Protein AF-A0A2P7S2K3-F1 (afdb_monomer)

Sequence (66 aa):
MTDISDRFVIVWLAADERQALRRLASVCRVDLEEAAAAVMRECLIATGYLEPEHGLDADTETAGSA

Secondary structure (DSSP, 8-state):
-------PPP----HHHHHHHHHHHHHHT--HHHHHHHHHHHHHHHTTSS--TT------------

Mean predicted aligned error: 10.94 Å

Structure (mmCIF, N/CA/C/O backbone):
data_AF-A0A2P7S2K3-F1
#
_entry.id   AF-A0A2P7S2K3-F1
#
loop_
_atom_site.group_PDB
_atom_site.id
_atom_site.type_symbol
_atom_site.label_atom_id
_atom_site.label_alt_id
_atom_site.label_comp_id
_atom_site.label_asym_id
_atom_site.label_entity_id
_atom_site.label_seq_id
_atom_site.pdbx_PDB_ins_code
_atom_site.Cartn_x
_atom_site.Cartn_y
_atom_site.Cartn_z
_atom_site.occupancy
_atom_site.B_iso_or_equiv
_atom_site.auth_seq_id
_atom_site.auth_comp_id
_atom_site.auth_asym_id
_atom_site.auth_atom_id
_atom_site.pdbx_PDB_model_num
ATOM 1 N N . MET A 1 1 ? 23.661 -4.949 19.680 1.00 49.03 1 MET A N 1
ATOM 2 C CA . MET A 1 1 ? 22.988 -6.242 19.900 1.00 49.03 1 MET A CA 1
ATOM 3 C C . MET A 1 1 ? 21.497 -6.022 19.733 1.00 49.03 1 MET A C 1
ATOM 5 O O . MET A 1 1 ? 20.805 -5.789 20.710 1.00 49.03 1 MET A O 1
ATOM 9 N N . THR A 1 2 ? 21.053 -6.054 18.480 1.00 43.78 2 THR A N 1
ATOM 10 C CA . THR A 1 2 ? 19.662 -6.289 18.092 1.00 43.78 2 THR A CA 1
ATOM 11 C C . THR A 1 2 ? 19.801 -7.131 16.840 1.00 43.78 2 THR A C 1
ATOM 13 O O . THR A 1 2 ? 20.321 -6.653 15.834 1.00 43.78 2 THR A O 1
ATOM 16 N N . ASP A 1 3 ? 19.505 -8.418 16.957 1.00 52.19 3 ASP A N 1
ATOM 17 C CA . ASP A 1 3 ? 19.427 -9.307 15.808 1.00 52.19 3 ASP A CA 1
ATOM 18 C C . ASP A 1 3 ? 18.192 -8.871 15.019 1.00 52.19 3 ASP A C 1
ATOM 20 O O . ASP A 1 3 ? 17.073 -9.311 15.276 1.00 52.19 3 ASP A O 1
ATOM 24 N N . ILE A 1 4 ? 18.381 -7.904 14.120 1.00 54.06 4 ILE A N 1
ATOM 25 C CA . ILE A 1 4 ? 17.424 -7.636 13.055 1.00 54.06 4 ILE A CA 1
ATOM 26 C C . ILE A 1 4 ? 17.654 -8.776 12.073 1.00 54.06 4 ILE A C 1
ATOM 28 O O . ILE A 1 4 ? 18.337 -8.635 11.063 1.00 54.06 4 ILE A O 1
ATOM 32 N N . SER A 1 5 ? 17.166 -9.961 12.439 1.00 54.78 5 SER A N 1
ATOM 33 C CA . SER A 1 5 ? 16.821 -10.967 11.454 1.00 54.78 5 SER A CA 1
ATOM 34 C C . SER A 1 5 ? 15.862 -10.260 10.503 1.00 54.78 5 SER A C 1
ATOM 36 O O . SER A 1 5 ? 14.688 -10.094 10.833 1.00 54.78 5 SER A O 1
ATOM 38 N N . ASP A 1 6 ? 16.381 -9.767 9.383 1.00 61.66 6 ASP A N 1
ATOM 39 C CA . ASP A 1 6 ? 15.608 -9.201 8.288 1.00 61.66 6 ASP A CA 1
ATOM 40 C C . ASP A 1 6 ? 14.756 -10.346 7.729 1.00 61.66 6 ASP A C 1
ATOM 42 O O . ASP A 1 6 ? 15.176 -11.159 6.901 1.00 61.66 6 ASP A O 1
ATOM 46 N N . ARG A 1 7 ? 13.608 -10.567 8.376 1.00 74.19 7 ARG A N 1
ATOM 47 C CA . ARG A 1 7 ? 12.719 -11.674 8.060 1.00 74.19 7 ARG A CA 1
ATOM 48 C C . ARG A 1 7 ? 11.863 -11.222 6.902 1.00 74.19 7 ARG A C 1
ATOM 50 O O . ARG A 1 7 ? 10.806 -10.627 7.090 1.00 74.19 7 ARG A O 1
ATOM 57 N N . PHE A 1 8 ? 12.330 -11.547 5.706 1.00 75.62 8 PHE A N 1
ATOM 58 C CA . PHE A 1 8 ? 11.547 -11.401 4.494 1.00 75.62 8 PHE A CA 1
ATOM 59 C C . PHE A 1 8 ? 10.244 -12.195 4.609 1.00 75.62 8 PHE A C 1
ATOM 61 O O . PHE A 1 8 ? 10.242 -13.396 4.896 1.00 75.62 8 PHE A O 1
ATOM 68 N N . VAL A 1 9 ? 9.129 -11.518 4.345 1.00 82.31 9 VAL A N 1
ATOM 69 C CA . VA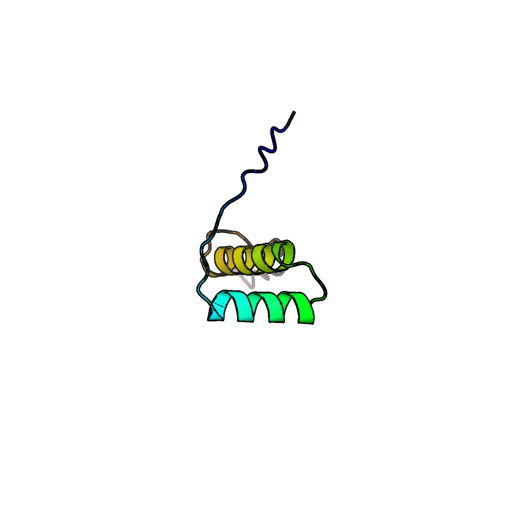L A 1 9 ? 7.826 -12.151 4.148 1.00 82.31 9 VAL A CA 1
ATOM 70 C C . VAL A 1 9 ? 7.578 -12.229 2.648 1.00 82.31 9 VAL A C 1
ATOM 72 O O . VAL A 1 9 ? 7.523 -11.212 1.963 1.00 82.31 9 VAL A O 1
ATOM 75 N N . ILE A 1 10 ? 7.434 -13.447 2.123 1.00 88.38 10 ILE A N 1
ATOM 76 C CA . ILE A 1 10 ? 7.086 -13.661 0.715 1.00 88.38 10 ILE A CA 1
ATOM 77 C C . ILE A 1 10 ? 5.564 -13.652 0.589 1.00 88.38 10 ILE A C 1
ATOM 79 O O . ILE A 1 10 ? 4.884 -14.473 1.204 1.00 88.38 10 ILE A O 1
ATOM 83 N N . VAL A 1 11 ? 5.040 -12.754 -0.245 1.00 88.00 11 VAL A N 1
ATOM 84 C CA . VAL A 1 11 ? 3.605 -12.637 -0.528 1.00 88.00 11 VAL A CA 1
ATOM 85 C C . VAL A 1 11 ? 3.344 -12.979 -1.991 1.00 88.00 11 VAL A C 1
ATOM 87 O O . VAL A 1 11 ? 4.037 -12.504 -2.893 1.00 88.00 11 VAL A O 1
ATOM 90 N N . TRP A 1 12 ? 2.333 -13.809 -2.235 1.00 94.12 12 TRP A N 1
ATOM 91 C CA . TRP A 1 12 ? 1.878 -14.138 -3.582 1.00 94.12 12 TRP A CA 1
ATOM 92 C C . TRP A 1 12 ? 0.737 -13.207 -3.969 1.00 94.12 12 TRP A C 1
ATOM 94 O O . TRP A 1 12 ? -0.321 -13.248 -3.354 1.00 94.12 12 TRP A O 1
ATOM 104 N N . LEU A 1 13 ? 0.970 -12.390 -4.994 1.00 94.06 13 LEU A N 1
ATOM 105 C CA . LEU A 1 13 ? -0.006 -11.440 -5.520 1.00 94.06 13 LEU A CA 1
ATOM 106 C C . LEU A 1 13 ? -0.588 -11.929 -6.849 1.00 94.06 13 LEU A C 1
ATOM 108 O O . LEU A 1 13 ? 0.140 -12.428 -7.723 1.00 94.06 13 LEU A O 1
ATOM 112 N N . A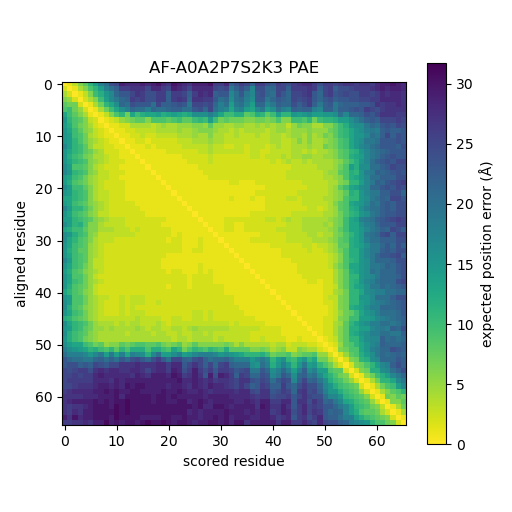LA A 1 14 ? -1.885 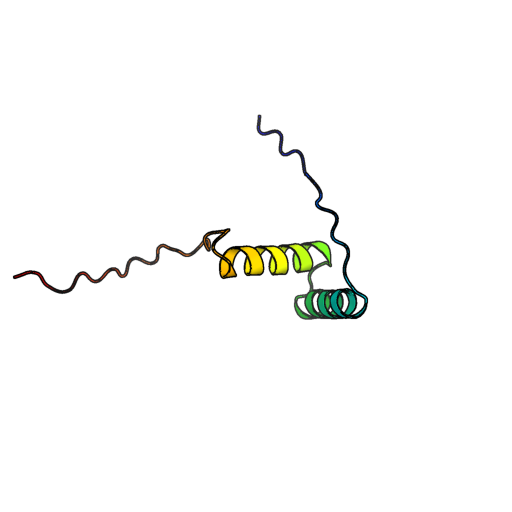-11.712 -7.032 1.00 97.38 14 ALA A N 1
ATOM 113 C CA . ALA A 1 14 ? -2.566 -11.885 -8.303 1.00 97.38 14 ALA A CA 1
ATOM 114 C C . ALA A 1 14 ? -2.007 -10.929 -9.381 1.00 97.38 14 ALA A C 1
ATOM 116 O O . ALA A 1 14 ? -1.192 -10.032 -9.136 1.00 97.38 14 ALA A O 1
ATOM 117 N N . ALA A 1 15 ? -2.356 -11.172 -10.647 1.00 96.88 15 ALA A N 1
ATOM 118 C CA . ALA A 1 15 ? -1.804 -10.401 -11.765 1.00 96.88 15 ALA A CA 1
ATOM 119 C C . ALA A 1 15 ? -2.202 -8.914 -11.718 1.00 96.88 15 ALA A C 1
ATOM 121 O O . ALA A 1 15 ? -1.368 -8.047 -11.983 1.00 96.88 15 ALA A O 1
ATOM 122 N N . ASP A 1 16 ? -3.449 -8.641 -11.354 1.00 98.25 16 ASP A N 1
ATOM 123 C CA . ASP A 1 16 ? -4.025 -7.313 -11.158 1.00 98.25 16 ASP A CA 1
ATOM 124 C C . ASP A 1 16 ? -3.430 -6.598 -9.939 1.00 98.25 16 ASP A C 1
ATOM 126 O O . ASP A 1 16 ? -3.008 -5.449 -10.066 1.00 98.25 16 ASP A O 1
ATOM 130 N N . GLU A 1 17 ? -3.275 -7.287 -8.807 1.00 97.25 17 GLU A N 1
ATOM 131 C CA . GLU A 1 17 ? -2.613 -6.758 -7.605 1.00 97.25 17 GLU A CA 1
ATOM 132 C C . GLU A 1 17 ? -1.168 -6.327 -7.900 1.00 97.25 17 GLU A C 1
ATOM 134 O O . GLU A 1 17 ? -0.759 -5.213 -7.568 1.00 97.25 17 GLU A O 1
ATOM 139 N N . ARG A 1 18 ? -0.398 -7.156 -8.625 1.00 96.62 18 ARG A N 1
ATOM 140 C CA . ARG A 1 18 ? 0.967 -6.794 -9.060 1.00 96.62 18 ARG A CA 1
ATOM 141 C C . ARG A 1 18 ? 0.978 -5.583 -9.983 1.00 96.62 18 ARG A C 1
ATOM 143 O O . ARG A 1 18 ? 1.908 -4.777 -9.929 1.00 96.62 18 ARG A O 1
ATOM 150 N N . GLN A 1 19 ? -0.012 -5.459 -10.864 1.00 98.00 19 GLN A N 1
ATOM 151 C CA . GLN A 1 19 ? -0.110 -4.306 -11.750 1.00 98.00 19 GLN A CA 1
ATOM 152 C C . GLN A 1 19 ? -0.463 -3.034 -10.972 1.00 98.00 19 GLN A C 1
ATOM 154 O O . GLN A 1 19 ? 0.139 -1.990 -11.227 1.00 98.00 19 GLN A O 1
ATOM 159 N N . ALA A 1 20 ? -1.395 -3.117 -10.022 1.00 97.81 20 ALA A N 1
ATOM 160 C CA . ALA A 1 20 ? -1.761 -2.012 -9.144 1.00 97.81 20 ALA A CA 1
ATOM 161 C C . ALA A 1 20 ? -0.561 -1.545 -8.308 1.00 97.81 20 ALA A C 1
ATOM 163 O O . ALA A 1 20 ? -0.252 -0.354 -8.305 1.00 97.81 20 ALA A O 1
ATOM 164 N N . LEU A 1 21 ? 0.186 -2.478 -7.709 1.00 97.25 21 LEU A N 1
ATOM 165 C CA . LEU A 1 21 ? 1.375 -2.171 -6.915 1.00 97.25 21 LEU A CA 1
ATOM 166 C C . LEU A 1 21 ? 2.470 -1.478 -7.743 1.00 97.25 21 LEU A C 1
ATOM 168 O O . LEU A 1 21 ? 3.046 -0.485 -7.308 1.00 97.25 21 LEU A O 1
ATOM 172 N N . ARG A 1 22 ? 2.716 -1.931 -8.982 1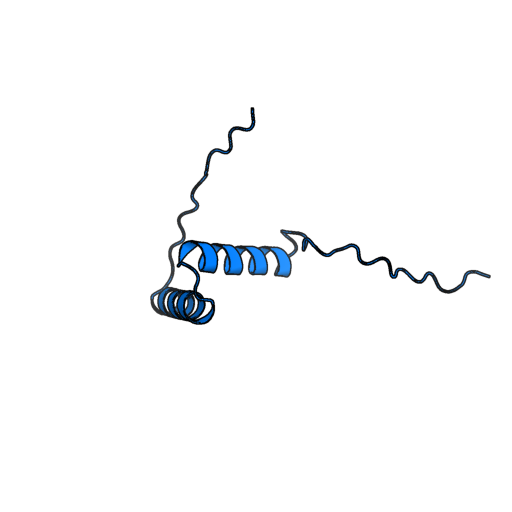.00 97.62 22 ARG A N 1
ATOM 173 C CA . ARG A 1 22 ? 3.662 -1.260 -9.895 1.00 97.62 22 ARG A CA 1
ATOM 174 C C . ARG A 1 22 ? 3.228 0.158 -10.259 1.00 97.62 22 ARG A C 1
ATOM 176 O O . ARG A 1 22 ? 4.077 1.038 -10.386 1.00 97.62 22 ARG A O 1
ATOM 183 N N . ARG A 1 23 ? 1.924 0.386 -10.451 1.00 98.25 23 ARG A N 1
ATOM 184 C CA . ARG A 1 23 ? 1.393 1.735 -10.701 1.00 98.25 23 ARG A CA 1
ATOM 185 C C . ARG A 1 23 ? 1.611 2.629 -9.485 1.00 98.25 23 ARG A C 1
ATOM 187 O O . ARG A 1 23 ? 2.070 3.750 -9.668 1.00 98.25 23 ARG A O 1
ATOM 194 N N . LEU A 1 24 ? 1.348 2.126 -8.278 1.00 97.56 24 LEU A N 1
ATOM 195 C CA . LEU A 1 24 ? 1.593 2.856 -7.033 1.00 97.56 24 LEU A CA 1
ATOM 196 C C . LEU A 1 24 ? 3.070 3.249 -6.897 1.00 97.56 24 LEU A C 1
ATOM 198 O O . LEU A 1 24 ? 3.363 4.433 -6.765 1.00 97.56 24 LEU A O 1
ATOM 202 N N . ALA A 1 25 ? 3.987 2.285 -7.036 1.00 98.06 25 ALA A N 1
ATOM 203 C CA . ALA A 1 25 ? 5.430 2.532 -6.994 1.00 98.06 25 ALA A CA 1
ATOM 204 C C . ALA A 1 25 ? 5.850 3.624 -7.995 1.00 98.06 25 ALA A C 1
ATOM 206 O O . ALA A 1 25 ? 6.540 4.581 -7.648 1.00 98.06 25 ALA A O 1
ATOM 207 N N . SER A 1 26 ? 5.337 3.547 -9.230 1.00 97.94 26 SER A N 1
ATOM 208 C CA . SER A 1 26 ? 5.609 4.548 -10.264 1.00 97.94 26 SER A CA 1
ATOM 209 C C . SER A 1 26 ? 5.061 5.939 -9.933 1.00 97.94 26 SER A C 1
ATOM 211 O O . SER A 1 26 ? 5.721 6.927 -10.251 1.00 97.94 26 SER A O 1
ATOM 213 N N . VAL A 1 27 ? 3.860 6.039 -9.356 1.00 97.94 27 VAL A N 1
ATOM 214 C CA . VAL A 1 27 ? 3.232 7.322 -8.995 1.00 97.94 27 VAL A CA 1
ATOM 215 C C . VAL A 1 27 ? 3.978 7.973 -7.833 1.00 97.94 27 VAL A C 1
ATOM 217 O O . VAL A 1 27 ? 4.277 9.164 -7.886 1.00 97.94 27 VAL A O 1
ATOM 220 N N . CYS A 1 28 ? 4.328 7.181 -6.822 1.00 96.31 28 CYS A N 1
ATOM 221 C CA . CYS A 1 28 ? 5.041 7.633 -5.632 1.00 96.31 28 CYS A CA 1
ATOM 222 C C . CYS A 1 28 ? 6.551 7.821 -5.862 1.00 96.31 28 CYS A C 1
ATOM 224 O O . CYS A 1 28 ? 7.214 8.408 -5.015 1.00 96.31 28 CYS A O 1
ATOM 226 N N . ARG A 1 29 ? 7.086 7.382 -7.014 1.00 97.69 29 ARG A N 1
ATOM 227 C CA . ARG A 1 29 ? 8.524 7.393 -7.352 1.00 97.69 29 ARG A CA 1
ATOM 228 C C . ARG A 1 29 ? 9.387 6.633 -6.339 1.00 97.69 29 ARG A C 1
ATOM 230 O O . ARG A 1 29 ? 10.511 7.039 -6.058 1.00 97.69 29 ARG A O 1
ATOM 237 N N . VAL A 1 30 ? 8.854 5.527 -5.839 1.00 97.19 30 VAL A N 1
ATOM 238 C CA . VAL A 1 30 ? 9.521 4.604 -4.914 1.00 97.19 30 VAL A CA 1
ATOM 239 C C . VAL A 1 30 ? 9.739 3.258 -5.598 1.00 97.19 30 VAL A C 1
ATOM 241 O O . VAL A 1 30 ? 9.183 2.999 -6.673 1.00 97.19 30 VAL A O 1
ATOM 244 N N . ASP A 1 31 ? 10.557 2.396 -5.004 1.00 96.69 31 ASP A N 1
ATOM 245 C CA . ASP A 1 31 ? 10.694 1.031 -5.499 1.00 96.69 31 ASP A CA 1
ATOM 246 C C . ASP A 1 31 ? 9.478 0.155 -5.127 1.00 96.69 31 ASP A C 1
ATOM 248 O O . ASP A 1 31 ? 8.527 0.574 -4.460 1.00 96.69 31 ASP A O 1
ATOM 252 N N . LEU A 1 32 ? 9.462 -1.075 -5.645 1.00 93.81 32 LEU A N 1
ATOM 253 C CA . LEU A 1 32 ? 8.337 -1.985 -5.437 1.00 93.81 32 LEU A CA 1
ATOM 254 C C . LEU A 1 32 ? 8.244 -2.478 -3.985 1.00 93.81 32 LEU A C 1
ATOM 256 O O . LEU A 1 32 ? 7.147 -2.798 -3.530 1.00 93.81 32 LEU A O 1
ATOM 260 N N . GLU A 1 33 ? 9.377 -2.562 -3.288 1.00 92.50 33 GLU A N 1
ATOM 261 C CA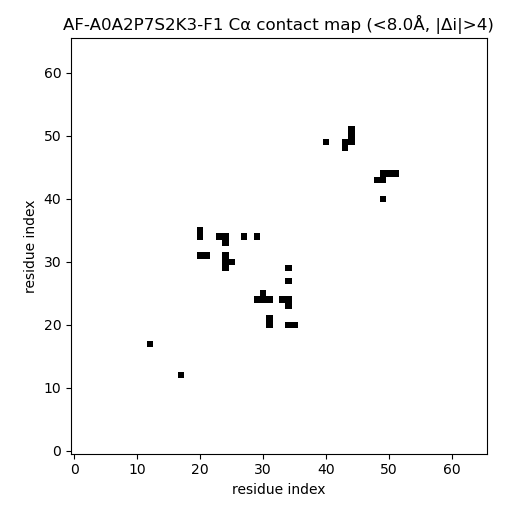 . GLU A 1 33 ? 9.462 -3.038 -1.910 1.00 92.50 33 GLU A CA 1
ATOM 262 C C . GLU A 1 33 ? 8.906 -1.985 -0.953 1.00 92.5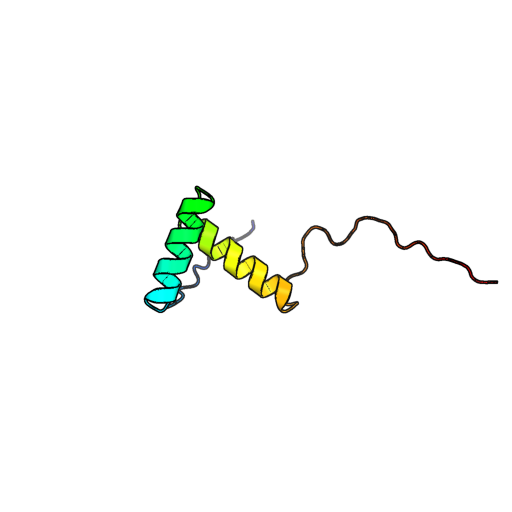0 33 GLU A C 1
ATOM 264 O O . GLU A 1 33 ? 8.031 -2.289 -0.146 1.00 92.50 33 GLU A O 1
ATOM 269 N N . GLU A 1 34 ? 9.312 -0.729 -1.120 1.00 94.00 34 GLU A N 1
ATOM 270 C CA . GLU A 1 34 ? 8.815 0.411 -0.360 1.00 94.00 34 GLU A CA 1
ATOM 271 C C . GLU A 1 34 ? 7.309 0.612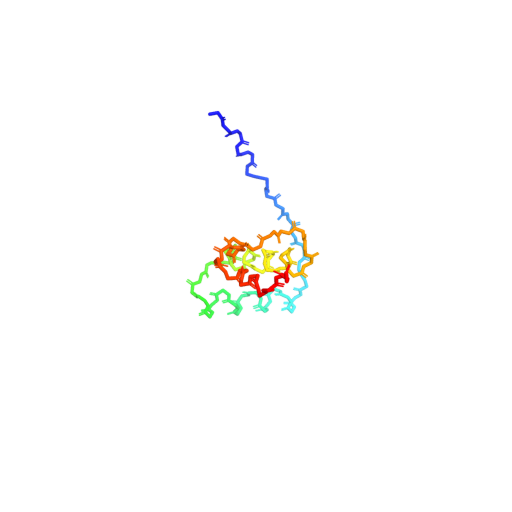 -0.579 1.00 94.00 34 GLU A C 1
ATOM 273 O O . GLU A 1 34 ? 6.556 0.780 0.383 1.00 94.00 34 GLU A O 1
ATOM 278 N N . ALA A 1 35 ? 6.830 0.498 -1.823 1.00 96.06 35 ALA A N 1
ATOM 279 C CA . ALA A 1 35 ? 5.396 0.542 -2.110 1.00 96.06 35 ALA A CA 1
ATOM 280 C C . ALA A 1 35 ? 4.628 -0.604 -1.425 1.00 96.06 35 ALA A C 1
ATOM 282 O O . ALA A 1 35 ? 3.535 -0.386 -0.898 1.00 96.06 35 ALA A O 1
ATOM 283 N N . ALA A 1 36 ? 5.179 -1.824 -1.418 1.00 94.50 36 ALA A N 1
ATOM 284 C CA . ALA A 1 36 ? 4.556 -2.972 -0.759 1.00 94.50 36 ALA A CA 1
ATOM 285 C C . ALA A 1 36 ? 4.528 -2.799 0.763 1.00 94.50 36 ALA A C 1
ATOM 287 O O . ALA A 1 36 ? 3.499 -3.046 1.393 1.00 94.50 36 ALA A O 1
ATOM 288 N N . ALA A 1 37 ? 5.634 -2.331 1.343 1.00 92.88 37 ALA A N 1
ATOM 289 C CA . ALA A 1 37 ? 5.750 -2.050 2.765 1.00 92.88 37 ALA A CA 1
ATOM 290 C C . ALA A 1 37 ? 4.755 -0.968 3.204 1.00 92.88 37 ALA A C 1
ATOM 292 O O . ALA A 1 37 ? 4.102 -1.129 4.234 1.00 92.88 37 ALA A O 1
ATOM 293 N N . ALA A 1 38 ? 4.579 0.087 2.403 1.00 93.62 38 ALA A N 1
ATOM 294 C CA . ALA A 1 38 ? 3.592 1.130 2.662 1.00 93.62 38 ALA A CA 1
ATOM 295 C C . ALA A 1 38 ? 2.163 0.568 2.676 1.00 93.62 38 ALA A C 1
ATOM 297 O O . ALA A 1 38 ? 1.437 0.766 3.646 1.00 93.62 38 ALA A O 1
ATOM 298 N N . VAL A 1 39 ? 1.772 -0.206 1.657 1.00 94.81 39 VAL A N 1
ATOM 299 C CA . VAL A 1 39 ? 0.436 -0.832 1.606 1.00 94.81 39 VAL A CA 1
ATOM 300 C C . VAL A 1 39 ? 0.215 -1.784 2.784 1.00 94.81 39 VAL A C 1
ATOM 302 O O . VAL A 1 39 ? -0.855 -1.776 3.392 1.00 94.81 39 VAL A O 1
ATOM 305 N N . MET A 1 40 ? 1.222 -2.590 3.133 1.00 94.25 40 MET A N 1
ATOM 306 C CA . MET A 1 40 ? 1.146 -3.503 4.273 1.00 94.25 40 MET A CA 1
ATOM 307 C C . MET A 1 40 ? 0.975 -2.732 5.587 1.00 94.25 40 MET A C 1
ATOM 309 O O . MET A 1 40 ? 0.128 -3.096 6.400 1.00 94.25 40 MET A O 1
ATOM 313 N N . ARG A 1 41 ? 1.737 -1.649 5.781 1.00 93.38 41 ARG A N 1
ATOM 314 C CA . ARG A 1 41 ? 1.640 -0.776 6.957 1.00 93.38 41 ARG A CA 1
ATOM 315 C C . ARG A 1 41 ? 0.243 -0.176 7.084 1.00 93.38 41 ARG A C 1
ATOM 317 O O . ARG A 1 41 ? -0.365 -0.313 8.140 1.00 93.38 41 ARG A O 1
ATOM 324 N N . GLU A 1 42 ? -0.284 0.409 6.013 1.00 94.25 42 GLU A N 1
ATOM 325 C CA . GLU A 1 42 ? -1.633 0.987 6.003 1.00 94.25 42 GLU A CA 1
ATOM 326 C C . GLU A 1 42 ? -2.710 -0.065 6.305 1.00 94.25 42 GLU A C 1
ATOM 328 O O . GLU A 1 42 ? -3.634 0.193 7.071 1.00 94.25 42 GLU A O 1
ATOM 333 N N . CYS A 1 43 ? -2.573 -1.282 5.769 1.00 94.12 43 CYS A N 1
ATOM 334 C CA . CYS A 1 43 ? -3.484 -2.387 6.069 1.00 94.12 43 CYS A CA 1
ATOM 335 C C . CYS A 1 43 ? -3.454 -2.765 7.558 1.00 94.12 43 CYS A C 1
ATOM 337 O O . CYS A 1 43 ? -4.505 -2.917 8.183 1.00 94.12 43 CYS A O 1
ATOM 339 N N . LEU A 1 44 ? -2.259 -2.880 8.146 1.00 95.06 44 LEU A N 1
ATOM 340 C CA . LEU A 1 44 ? -2.095 -3.193 9.567 1.00 95.06 44 LEU A CA 1
ATOM 341 C C . LEU A 1 44 ? -2.661 -2.087 10.466 1.00 95.06 44 LEU A C 1
ATOM 343 O O . LEU A 1 44 ? -3.286 -2.396 11.479 1.00 95.06 44 LEU A O 1
ATOM 347 N N . ILE A 1 45 ? -2.508 -0.821 10.071 1.00 94.75 45 ILE A N 1
ATOM 348 C CA . ILE A 1 45 ? -3.107 0.317 10.780 1.00 94.75 45 ILE A CA 1
ATOM 349 C C . ILE A 1 45 ? -4.631 0.265 10.688 1.00 94.75 45 ILE A C 1
ATOM 351 O O . ILE A 1 45 ? -5.316 0.290 11.709 1.00 94.75 45 ILE A O 1
ATOM 355 N N . ALA A 1 46 ? -5.176 0.116 9.480 1.00 93.81 46 ALA A N 1
ATOM 356 C CA . ALA A 1 46 ? -6.619 0.077 9.248 1.00 93.81 46 ALA A CA 1
ATOM 357 C C . ALA A 1 46 ? -7.319 -1.084 9.976 1.00 93.81 46 ALA A C 1
ATOM 359 O O . ALA A 1 46 ? -8.505 -1.002 10.291 1.00 93.81 46 ALA A O 1
ATOM 360 N N . THR A 1 47 ? -6.590 -2.166 10.245 1.00 96.38 47 THR A N 1
ATOM 361 C CA . THR A 1 47 ? -7.088 -3.345 10.963 1.00 96.38 47 THR A CA 1
ATOM 362 C C . THR A 1 47 ? -6.797 -3.315 12.467 1.00 96.38 47 THR A C 1
ATOM 364 O O . THR A 1 47 ? -7.235 -4.214 13.182 1.00 96.38 47 THR A O 1
ATOM 367 N N . GLY A 1 48 ? -6.096 -2.288 12.964 1.00 94.25 48 GLY A N 1
ATOM 368 C CA . GLY A 1 48 ? -5.747 -2.127 14.379 1.00 94.25 48 GLY A CA 1
ATOM 369 C C . GLY A 1 48 ? -4.614 -3.036 14.869 1.00 94.25 48 GLY A C 1
ATOM 370 O O . GLY A 1 48 ? -4.384 -3.123 16.071 1.00 94.25 48 GLY A O 1
ATOM 371 N N . TYR A 1 49 ? -3.904 -3.719 13.964 1.00 93.19 49 TYR A N 1
ATOM 372 C CA . TYR A 1 49 ? -2.725 -4.532 14.297 1.00 93.19 49 TYR A CA 1
ATOM 373 C C . TYR A 1 49 ? -1.434 -3.709 14.390 1.00 93.19 49 TYR A C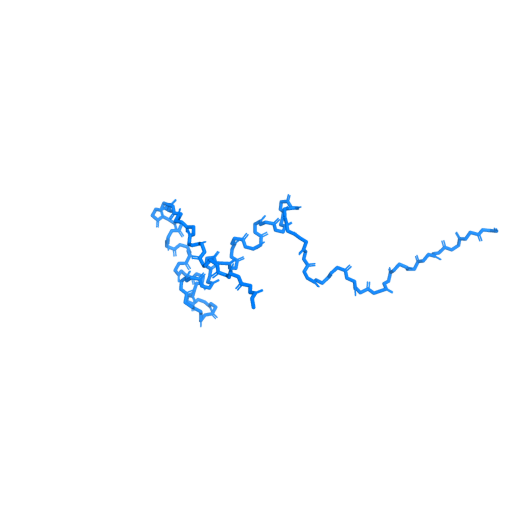 1
ATOM 375 O O . TYR A 1 49 ? -0.414 -4.221 14.851 1.00 93.19 49 TYR A O 1
ATOM 383 N N . LEU A 1 50 ? -1.470 -2.452 13.949 1.00 92.19 50 LEU A N 1
ATOM 384 C CA . LEU A 1 50 ? -0.393 -1.484 14.099 1.00 92.19 50 LEU A CA 1
ATOM 385 C C . LEU A 1 50 ? -0.989 -0.134 14.503 1.00 92.19 50 LEU A C 1
ATOM 387 O O . LEU A 1 50 ? -1.969 0.311 13.914 1.00 92.19 50 LEU A O 1
ATOM 391 N N . GLU A 1 51 ? -0.409 0.528 15.499 1.00 89.75 51 GLU A N 1
ATOM 392 C CA . GLU A 1 51 ? -0.821 1.886 15.855 1.00 89.75 51 GLU A CA 1
ATOM 393 C C . GLU A 1 51 ? -0.166 2.897 14.898 1.00 89.75 51 GLU A C 1
ATOM 395 O O . GLU A 1 51 ? 1.017 2.751 14.571 1.00 89.75 51 GLU A O 1
ATOM 400 N N . PRO A 1 52 ? -0.896 3.921 14.420 1.00 83.62 52 PRO A N 1
ATOM 401 C CA . PRO A 1 52 ? -0.293 4.979 13.623 1.00 83.62 52 PRO A CA 1
ATOM 402 C C . PRO A 1 52 ? 0.704 5.768 14.481 1.00 83.62 52 PRO A C 1
ATOM 404 O O . PRO A 1 52 ? 0.411 6.131 15.617 1.00 83.62 52 PRO A O 1
ATOM 407 N N . GLU A 1 53 ? 1.866 6.103 13.919 1.00 71.44 53 GLU A N 1
ATOM 408 C CA . GLU A 1 53 ? 2.939 6.813 14.641 1.00 71.44 53 GLU A CA 1
ATOM 409 C C . GLU A 1 53 ? 2.542 8.236 15.109 1.00 71.44 53 GLU A C 1
ATOM 411 O O . GLU A 1 53 ? 3.255 8.845 15.899 1.00 71.44 53 GLU A O 1
ATOM 416 N N . HIS A 1 54 ? 1.383 8.757 14.680 1.00 57.72 54 HIS A N 1
ATOM 417 C CA . HIS A 1 54 ? 0.854 10.083 15.034 1.00 57.72 54 HIS A CA 1
ATOM 418 C C . HIS A 1 54 ? -0.398 10.015 15.931 1.00 57.72 54 HIS A C 1
ATOM 420 O O . HIS A 1 54 ? -1.404 10.670 15.673 1.00 57.72 54 HIS A O 1
ATOM 426 N N . GLY A 1 55 ? -0.340 9.212 16.995 1.00 48.44 55 GLY A N 1
ATOM 427 C CA . GLY A 1 55 ? -1.406 9.070 17.995 1.00 48.44 55 GLY A CA 1
ATOM 428 C C . GLY A 1 55 ? -1.293 9.975 19.230 1.00 48.44 55 GLY A C 1
ATOM 429 O O . GLY A 1 55 ? -1.875 9.636 20.253 1.00 48.44 55 GLY A O 1
ATOM 430 N N . LEU A 1 56 ? -0.534 11.076 19.186 1.00 49.88 56 LEU A N 1
ATOM 431 C CA . LEU A 1 56 ? -0.458 12.068 20.270 1.00 49.88 56 LEU A CA 1
ATOM 432 C C . LEU A 1 56 ? -0.235 13.474 19.689 1.00 49.88 56 LEU A C 1
ATOM 434 O O . LEU A 1 56 ? 0.855 14.028 19.817 1.00 49.88 56 LEU A O 1
ATOM 438 N N . ASP A 1 57 ? -1.257 14.052 19.056 1.00 43.78 57 ASP A N 1
ATOM 439 C CA . ASP A 1 57 ? -1.426 15.501 19.178 1.00 43.78 57 ASP A CA 1
ATOM 440 C C . ASP A 1 57 ? -2.434 15.758 20.297 1.00 43.78 57 ASP A C 1
ATOM 442 O O . ASP A 1 57 ? -3.469 15.096 20.419 1.00 43.78 57 ASP A O 1
ATOM 446 N N . ALA A 1 58 ? -2.020 16.625 21.201 1.00 48.97 58 ALA A N 1
ATOM 447 C CA . ALA A 1 58 ? -2.478 16.724 22.568 1.00 48.97 58 ALA A CA 1
ATOM 448 C C . ALA A 1 58 ? -3.759 17.558 22.695 1.00 48.97 58 ALA A C 1
ATOM 450 O O . ALA A 1 58 ? -3.761 18.550 23.410 1.00 48.97 58 ALA A O 1
ATOM 451 N N . ASP A 1 59 ? -4.852 17.127 22.067 1.00 49.97 59 ASP A N 1
ATOM 452 C CA . ASP A 1 59 ? -6.167 17.767 22.211 1.00 49.97 59 ASP A CA 1
ATOM 453 C C . ASP A 1 59 ? -7.212 16.796 22.783 1.00 49.97 59 ASP A C 1
ATOM 455 O O . ASP A 1 59 ? -8.310 16.617 22.261 1.00 49.97 59 ASP A O 1
ATOM 459 N N . THR A 1 60 ? -6.913 16.192 23.936 1.00 49.28 60 THR A N 1
ATOM 460 C CA . THR A 1 60 ? -7.988 15.889 24.893 1.00 49.28 60 THR A CA 1
ATOM 461 C C . THR A 1 60 ? -8.291 17.149 25.692 1.00 49.28 60 THR A C 1
ATOM 463 O O . THR A 1 60 ? -7.905 17.284 26.855 1.00 49.28 60 THR A O 1
ATOM 466 N N . GLU A 1 61 ? -9.005 18.073 25.050 1.00 50.00 61 GLU A N 1
ATOM 467 C CA . GLU A 1 61 ? -9.863 19.039 25.726 1.00 50.00 61 GLU A CA 1
ATOM 468 C C . GLU A 1 61 ? -10.835 18.246 26.618 1.00 50.00 61 GLU A C 1
ATOM 470 O O . GLU A 1 61 ? -11.863 17.742 26.172 1.00 50.00 61 GLU A O 1
ATOM 475 N N . THR A 1 62 ? -10.497 18.072 27.899 1.00 50.31 62 THR A N 1
ATOM 476 C CA . THR A 1 62 ? -11.489 17.645 28.891 1.00 50.31 62 THR A CA 1
ATOM 477 C C . THR A 1 62 ? -12.309 18.870 29.259 1.00 50.31 62 THR A C 1
ATOM 479 O O . THR A 1 62 ? -11.989 19.613 30.189 1.00 50.31 62 THR A O 1
ATOM 482 N N . ALA A 1 63 ? -13.370 19.092 28.490 1.00 50.53 63 ALA A N 1
ATOM 483 C CA . ALA A 1 63 ? -14.462 19.953 28.889 1.00 50.53 63 ALA A CA 1
ATOM 484 C C . ALA A 1 63 ? -15.066 19.431 30.205 1.00 50.53 63 ALA A C 1
ATOM 486 O O . ALA A 1 63 ? -15.538 18.301 30.264 1.00 50.53 63 ALA A O 1
ATOM 487 N N . GLY A 1 64 ? -15.047 20.276 31.239 1.00 44.50 64 GLY A N 1
ATOM 488 C CA . GLY A 1 64 ? -15.994 20.294 32.356 1.00 44.50 64 GLY A CA 1
ATOM 489 C C . GLY A 1 64 ? -16.168 19.015 33.186 1.00 44.50 64 GLY A C 1
ATOM 490 O O . GLY A 1 64 ? -16.793 18.040 32.779 1.00 44.50 64 GLY A O 1
ATOM 491 N N . SER A 1 65 ? -15.810 19.095 34.462 1.00 39.94 65 SER A N 1
ATOM 492 C CA . SER A 1 65 ? -16.628 18.464 35.497 1.00 39.94 65 SER A CA 1
ATOM 493 C C . SER A 1 65 ? -16.800 19.437 36.654 1.00 39.94 65 SER A C 1
ATOM 495 O O . SER A 1 65 ? -15.872 20.161 37.011 1.00 39.94 65 SER A O 1
ATOM 497 N N . ALA A 1 66 ? -18.058 19.499 37.079 1.00 48.25 66 ALA A N 1
ATOM 498 C CA . ALA A 1 66 ? -18.690 20.455 37.975 1.00 48.25 66 ALA A CA 1
ATOM 499 C C . ALA A 1 66 ? -18.146 20.448 39.409 1.00 48.25 66 ALA A C 1
ATOM 501 O O . ALA A 1 66 ? -17.566 19.420 39.825 1.00 48.25 66 ALA A O 1
#

Nearest PDB structures (foldseek):
  5x3t-assembly1_G  TM=6.264E-01  e=2.114E-01  Mycobacterium tuberculosis H37Rv
  7vp2-assembly1_B  TM=6.967E-01  e=9.970E-01  Arabidopsis thaliana
  7vp4-assembly1_B  TM=7.084E-01  e=1.752E+00  Arabidopsis thaliana
  5kko-assembly1_A  TM=4.530E-01  e=5.045E+00  Vibrio cholerae

Radius of gyration: 18.17 Å; Cα contacts (8 Å, |Δi|>4): 20; chains: 1; bounding box: 42×35×50 Å

Foldseek 3Di:
DDPPPVDDDDDDDDPVRVVVLVVQCVVVVHDSVVSVVVVVQVVCCVVVVDPDPPPDPPPPPPPDDD

Organism: NCBI:txid1295366

pLDDT: mean 80.77, std 20.51, range [39.94, 98.25]

Solvent-accessible surface area (backbone atoms only — not comparable to full-atom values): 4457 Å² total; per-residue (Å²): 143,74,89,75,71,81,75,82,78,90,78,91,69,56,75,65,55,52,50,52,46,52,51,49,9,62,74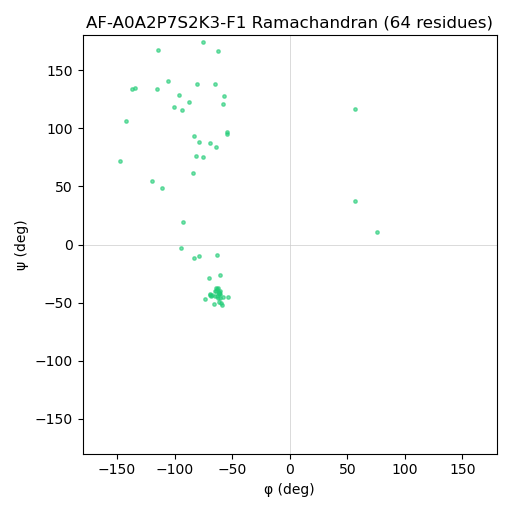,72,71,48,53,65,63,60,40,49,50,51,54,51,50,52,52,32,36,78,70,67,78,35,81,66,96,80,81,77,77,92,72,82,76,79,76,83,84,135